Protein AF-A0ABD5YTA5-F1 (afdb_monomer)

Sequence (160 aa):
MGRPGRNSDENGPSGAVNHGDSFGQLANTTRLEIVQVLATEDTTIGYTELFEQVSIGDRGQFNYHLRLLVDGYVQKSEDGYRLAQSGVRAANVLASNSLENGANCQFEQVDSQCGTCGCEAVEIGYRAGEGIVRCPDCERHLTRFDFPRLLWTRTLFRNL

Solvent-accessible surface area (backbone atoms only — not comparable to full-atom values): 10005 Å² total; per-residue (Å²): 137,83,90,86,89,78,89,87,80,83,88,68,82,76,82,72,77,64,68,71,64,59,56,63,64,44,78,43,72,69,44,44,47,53,44,48,57,42,65,74,45,97,59,65,41,39,70,67,61,55,47,73,74,41,94,65,89,48,69,67,62,49,51,53,47,52,60,64,31,44,87,63,27,25,42,76,56,97,70,24,39,31,59,26,77,57,25,51,53,50,37,54,54,53,52,52,53,46,61,77,72,55,80,89,62,65,65,44,79,42,97,42,64,36,93,84,83,63,46,56,67,21,29,40,26,61,56,99,57,38,38,43,33,36,31,78,91,75,73,41,76,76,56,80,46,88,46,74,93,80,68,80,62,94,73,73,78,83,81,115

Organism: NCBI:txid2934937

Mean predicted aligned error: 16.57 Å

pLDDT: mean 71.64, std 21.08, range [29.94, 98.25]

Secondary structure (DSSP, 8-state):
------------------HHHHHHTT-SHHHHHHHHHHHS-SS-B-HHHHHHHSS---HHHHHHHHHHHBTTTEEEETTEEEE-HHHHHHHHHHHHHHHHHS----EEE-SB--TTT--SB-EEEEETTEEEEEETTTTEEEEEEE--TT--STTSSS--

InterPro domains:
  IPR036388 Winged helix-like DNA-binding domain superfamily [G3DSA:1.10.10.10] (7-94)
  IPR055771 Domain of unknown function DUF7347 [PF24038] (21-92)

Foldseek 3Di:
DDDDDDDDDDPDPDPPPPPVVLVVLCPDPQLLQLLLVLLVDPDFAAPVVSVVSTPDPDPVVNVVSVVSCDPRFWDQDPRHIHGDPNSNVSNVVVVVVVVVVDDDFDWDAAQDADPPPRDRRWIWTDDDQKIWIADPVVRDTPDIDRDPPPPPPPPPRPPD

Structure (mmCIF, N/CA/C/O backbone):
data_AF-A0ABD5YTA5-F1
#
_entry.id   AF-A0ABD5YTA5-F1
#
loop_
_atom_site.group_PDB
_atom_site.id
_atom_site.type_symbol
_atom_site.label_atom_id
_atom_site.label_alt_id
_atom_site.label_comp_id
_atom_site.label_asym_id
_atom_site.label_entity_id
_atom_site.label_seq_id
_atom_site.pdbx_PDB_ins_code
_atom_site.Cartn_x
_atom_site.Cartn_y
_atom_site.Cartn_z
_atom_site.occupancy
_atom_site.B_iso_or_equiv
_atom_site.auth_seq_id
_atom_site.auth_comp_id
_atom_site.auth_asym_id
_atom_site.auth_atom_id
_atom_site.pdbx_PDB_model_num
ATOM 1 N N . MET A 1 1 ? -60.653 -7.404 -22.434 1.00 38.81 1 MET A N 1
ATOM 2 C CA . MET A 1 1 ? -59.388 -8.077 -22.816 1.00 38.81 1 MET A CA 1
ATOM 3 C C . MET A 1 1 ? -58.327 -6.983 -22.767 1.00 38.81 1 MET A C 1
ATOM 5 O O . MET A 1 1 ? -58.548 -5.973 -23.407 1.00 38.81 1 MET A O 1
ATOM 9 N N . GLY A 1 2 ? -57.345 -6.934 -21.870 1.00 36.44 2 GLY A N 1
ATOM 10 C CA . GLY A 1 2 ? -56.320 -7.929 -21.546 1.00 36.44 2 GLY A CA 1
ATOM 11 C C . GLY A 1 2 ? -54.963 -7.218 -21.734 1.00 36.44 2 GLY A C 1
ATOM 12 O O . GLY A 1 2 ? -54.618 -6.897 -22.858 1.00 36.44 2 GLY A O 1
ATOM 13 N N . ARG A 1 3 ? -54.312 -6.876 -20.611 1.00 36.53 3 ARG A N 1
ATOM 14 C CA . ARG A 1 3 ? -53.089 -6.059 -20.346 1.00 36.53 3 ARG A CA 1
ATOM 15 C C . ARG A 1 3 ? -51.805 -6.508 -21.122 1.00 36.53 3 ARG A C 1
ATOM 17 O O . ARG A 1 3 ? -51.869 -7.567 -21.733 1.00 36.53 3 ARG A O 1
ATOM 24 N N . PRO A 1 4 ? -50.579 -5.983 -20.845 1.00 56.19 4 PRO A N 1
ATOM 25 C CA . PRO A 1 4 ? -50.019 -4.606 -20.788 1.00 56.19 4 PRO A CA 1
ATOM 26 C C . PRO A 1 4 ? -48.571 -4.507 -21.387 1.00 56.19 4 PRO A C 1
ATOM 28 O O . PRO A 1 4 ? -48.005 -5.500 -21.830 1.00 56.19 4 PRO A O 1
ATOM 31 N N . GLY A 1 5 ? -47.908 -3.345 -21.247 1.00 36.53 5 GLY A N 1
ATOM 32 C CA . GLY A 1 5 ? -46.432 -3.210 -21.182 1.00 36.53 5 GLY A CA 1
ATOM 33 C C . GLY A 1 5 ? -45.850 -2.318 -22.288 1.00 36.53 5 GLY A C 1
ATOM 34 O O . GLY A 1 5 ? -46.272 -2.428 -23.426 1.00 36.53 5 GLY A O 1
ATOM 35 N N . ARG A 1 6 ? -44.891 -1.414 -22.070 1.00 40.62 6 ARG A N 1
ATOM 36 C CA . ARG A 1 6 ? -43.933 -1.219 -20.975 1.00 40.62 6 ARG A CA 1
ATOM 37 C C . ARG A 1 6 ? -43.355 0.205 -21.122 1.00 40.62 6 ARG A C 1
ATOM 39 O O . ARG A 1 6 ? -42.749 0.499 -22.144 1.00 40.62 6 ARG A O 1
ATOM 46 N N . ASN A 1 7 ? -43.551 1.062 -20.119 1.00 43.44 7 ASN A N 1
ATOM 47 C CA . ASN A 1 7 ? -42.558 2.088 -19.770 1.00 43.44 7 ASN A CA 1
ATOM 48 C C . ASN A 1 7 ? -41.450 1.383 -18.981 1.00 43.44 7 ASN A C 1
ATOM 50 O O . ASN A 1 7 ? -41.802 0.394 -18.331 1.00 43.44 7 ASN A O 1
ATOM 54 N N . SER A 1 8 ? -40.216 1.913 -19.052 1.00 42.53 8 SER A N 1
ATOM 55 C CA . SER A 1 8 ? -38.957 1.499 -18.386 1.00 42.53 8 SER A CA 1
ATOM 56 C C . SER A 1 8 ? -37.879 1.059 -19.391 1.00 42.53 8 SER A C 1
ATOM 58 O O . SER A 1 8 ? -38.172 0.222 -20.237 1.00 42.53 8 SER A O 1
ATOM 60 N N . ASP A 1 9 ? -36.626 1.522 -19.401 1.00 37.72 9 ASP A N 1
ATOM 61 C CA . ASP A 1 9 ? -35.846 2.302 -18.436 1.00 37.72 9 ASP A CA 1
ATOM 62 C C . ASP A 1 9 ? -34.613 2.918 -19.140 1.00 37.72 9 ASP A C 1
ATOM 64 O O . ASP A 1 9 ? -34.024 2.322 -20.040 1.00 37.72 9 ASP A O 1
ATOM 68 N N . GLU A 1 10 ? -34.264 4.133 -18.717 1.00 41.28 10 GLU A N 1
ATOM 69 C CA . GLU A 1 10 ? -32.920 4.537 -18.274 1.00 41.28 10 GLU A CA 1
ATOM 70 C C . GLU A 1 10 ? -31.706 4.016 -19.061 1.00 41.28 10 GLU A C 1
ATOM 72 O O . GLU A 1 10 ? -31.048 3.049 -18.686 1.00 41.28 10 GLU A O 1
ATOM 77 N N . ASN A 1 11 ? -31.298 4.773 -20.081 1.00 41.72 11 ASN A N 1
ATOM 78 C CA . ASN A 1 11 ? -29.906 4.756 -20.523 1.00 41.72 11 ASN A CA 1
ATOM 79 C C . ASN A 1 11 ? -29.131 5.779 -19.672 1.00 41.72 11 ASN A C 1
ATOM 81 O O . ASN A 1 11 ? -28.908 6.919 -20.082 1.00 41.72 11 ASN A O 1
ATOM 85 N N . GLY A 1 12 ? -28.829 5.399 -18.426 1.00 42.19 12 GLY A N 1
ATOM 86 C CA . GLY A 1 12 ? -27.974 6.184 -17.536 1.00 42.19 12 GLY A CA 1
ATOM 87 C C . GLY A 1 12 ? -26.562 6.302 -18.126 1.00 42.19 12 GLY A C 1
ATOM 88 O O . GLY A 1 12 ? -26.063 5.330 -18.699 1.00 42.19 12 GLY A O 1
ATOM 89 N N . PRO A 1 13 ? -25.897 7.469 -18.038 1.00 41.75 13 PRO A N 1
ATOM 90 C CA . PRO A 1 13 ? -24.551 7.603 -18.561 1.00 41.75 13 PRO A CA 1
ATOM 91 C C . PRO A 1 13 ? -23.614 6.708 -17.749 1.00 41.75 13 PRO A C 1
ATOM 93 O O . PRO A 1 13 ? -23.467 6.855 -16.537 1.00 41.75 13 PRO A O 1
ATOM 96 N N . SER A 1 14 ? -23.019 5.761 -18.473 1.00 43.75 14 SER A N 1
ATOM 97 C CA . SER A 1 14 ? -21.940 4.869 -18.068 1.00 43.75 14 SER A CA 1
ATOM 98 C C . SER A 1 14 ? -20.981 5.571 -17.106 1.00 43.75 14 SER A C 1
ATOM 100 O O . SER A 1 14 ? -20.395 6.600 -17.452 1.00 43.75 14 SER A O 1
ATOM 102 N N . GLY A 1 15 ? -20.853 5.024 -15.894 1.00 41.81 15 GLY A N 1
ATOM 103 C CA . GLY A 1 15 ? -19.952 5.507 -14.857 1.00 41.81 15 GLY A CA 1
ATOM 104 C C . GLY A 1 15 ? -18.505 5.423 -15.323 1.00 41.81 15 GLY A C 1
ATOM 105 O O . GLY A 1 15 ? -17.817 4.432 -15.088 1.00 41.81 15 GLY A O 1
ATOM 106 N N . ALA A 1 16 ? -18.041 6.476 -15.988 1.00 45.56 16 ALA A N 1
ATOM 107 C CA . ALA A 1 1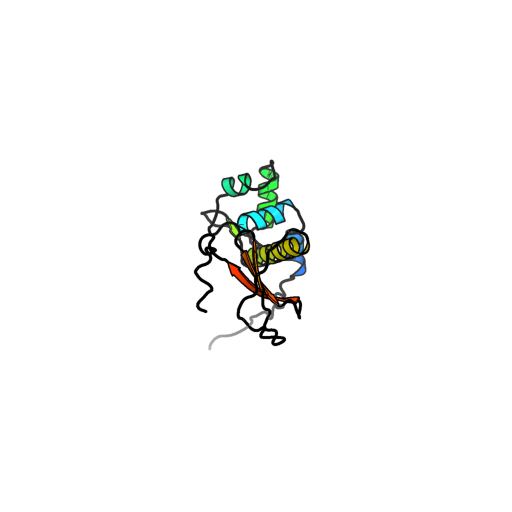6 ? -16.631 6.743 -16.159 1.00 45.56 16 ALA A CA 1
ATOM 108 C C . ALA A 1 16 ? -16.060 6.970 -14.758 1.00 45.56 16 ALA A C 1
ATOM 110 O O . ALA A 1 16 ? -16.262 8.019 -14.148 1.00 45.56 16 ALA A O 1
ATOM 111 N N . VAL A 1 17 ? -15.405 5.942 -14.220 1.00 50.12 17 VAL A N 1
ATOM 112 C CA . VAL A 1 17 ? -14.657 6.037 -12.971 1.00 50.12 17 VAL A CA 1
ATOM 113 C C . VAL A 1 17 ? -13.629 7.144 -13.166 1.00 50.12 17 VAL A C 1
ATOM 115 O O . VAL A 1 17 ? -12.704 7.020 -13.969 1.00 50.12 17 VAL A O 1
ATOM 118 N N . ASN A 1 18 ? -13.835 8.264 -12.482 1.00 43.47 18 ASN A N 1
ATOM 119 C CA . ASN A 1 18 ? -12.934 9.398 -12.546 1.00 43.47 18 ASN A CA 1
ATOM 120 C C . ASN A 1 18 ? -11.650 9.022 -11.794 1.00 43.47 18 ASN A C 1
ATOM 122 O O . ASN A 1 18 ? -11.555 9.178 -10.579 1.00 43.47 18 ASN A O 1
ATOM 126 N N . HIS A 1 19 ? -10.665 8.477 -12.513 1.00 44.47 19 HIS A N 1
ATOM 127 C CA . HIS A 1 19 ? -9.359 8.116 -11.953 1.00 44.47 19 HIS A CA 1
ATOM 128 C C . HIS A 1 19 ? -8.645 9.300 -11.273 1.00 44.47 19 HIS A C 1
ATOM 130 O O . HIS A 1 19 ? -7.770 9.071 -10.439 1.00 44.47 19 HIS A O 1
ATOM 136 N N . GLY A 1 20 ? -9.025 10.545 -11.590 1.00 38.00 20 GLY A N 1
ATOM 137 C CA . GLY A 1 20 ? -8.442 11.754 -11.008 1.00 38.00 20 GLY A CA 1
ATOM 138 C C . GLY A 1 20 ? -8.732 11.935 -9.515 1.00 38.00 20 GLY A C 1
ATOM 139 O O . GLY A 1 20 ? -7.852 12.390 -8.787 1.00 38.00 20 GLY A O 1
ATOM 140 N N . ASP A 1 21 ? -9.907 11.516 -9.031 1.00 50.88 21 ASP A N 1
ATOM 141 C CA . ASP A 1 21 ? -10.282 11.684 -7.616 1.00 50.88 21 ASP A CA 1
ATOM 142 C C . ASP A 1 21 ? -9.637 10.637 -6.697 1.00 50.88 21 ASP A C 1
ATOM 144 O O . ASP A 1 21 ? -9.375 10.904 -5.522 1.00 50.88 21 ASP A O 1
ATOM 148 N N . SER A 1 22 ? -9.310 9.451 -7.223 1.00 57.50 22 SER A N 1
ATOM 149 C CA . SER A 1 22 ? -8.705 8.386 -6.418 1.00 57.50 22 SER A CA 1
ATOM 150 C C . SER A 1 22 ? -7.286 8.745 -5.972 1.00 57.50 22 SER A C 1
ATOM 152 O O . SER A 1 22 ? -6.930 8.489 -4.824 1.00 57.50 22 SER A O 1
ATOM 154 N N . PHE A 1 23 ? -6.448 9.354 -6.817 1.00 60.38 23 PHE A N 1
ATOM 155 C CA . PHE A 1 23 ? -5.062 9.675 -6.431 1.00 60.38 23 PHE A CA 1
ATOM 156 C C . PHE A 1 23 ? -4.965 10.821 -5.416 1.00 60.38 23 PHE A C 1
ATOM 158 O O . PHE A 1 23 ? -4.067 10.813 -4.572 1.00 60.38 23 PHE A O 1
ATOM 165 N N . GLY A 1 24 ? -5.916 11.762 -5.420 1.00 68.56 24 GLY A N 1
ATOM 166 C CA . GLY A 1 24 ? -5.978 12.830 -4.414 1.00 68.56 24 GLY A CA 1
ATOM 167 C C . GLY A 1 24 ? -6.098 12.284 -2.986 1.00 68.56 24 GLY A C 1
ATOM 168 O O . GLY A 1 24 ? -5.489 12.807 -2.048 1.00 68.56 24 GLY A O 1
ATOM 169 N N . GLN A 1 25 ? -6.788 11.152 -2.824 1.00 76.38 25 GLN A N 1
ATOM 170 C CA . GLN A 1 25 ? -6.882 10.453 -1.544 1.00 76.38 25 GLN A C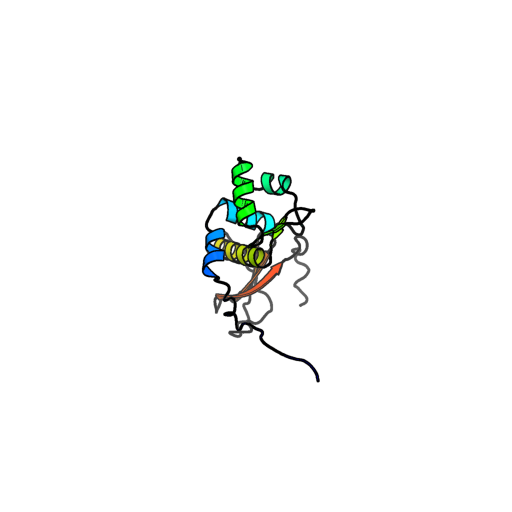A 1
ATOM 171 C C . GLN A 1 25 ? -5.559 9.834 -1.088 1.00 76.38 25 GLN A C 1
ATOM 173 O O . GLN A 1 25 ? -5.448 9.523 0.085 1.00 76.38 25 GLN A O 1
ATOM 178 N N . LEU A 1 26 ? -4.527 9.696 -1.920 1.00 81.38 26 LEU A N 1
ATOM 179 C CA . LEU A 1 26 ? -3.212 9.199 -1.487 1.00 81.38 26 LEU A CA 1
ATOM 180 C C . LEU A 1 26 ? -2.186 10.302 -1.235 1.00 81.38 26 LEU A C 1
ATOM 182 O O . LEU A 1 26 ? -1.179 10.033 -0.594 1.00 81.38 26 LEU A O 1
ATOM 186 N N . ALA A 1 27 ? -2.433 11.539 -1.676 1.00 82.44 27 ALA A N 1
ATOM 187 C CA . ALA A 1 27 ? -1.500 12.665 -1.555 1.00 82.44 27 ALA A CA 1
ATOM 188 C C . ALA A 1 27 ? -1.375 13.207 -0.108 1.00 82.44 27 ALA A C 1
ATOM 190 O O . ALA A 1 27 ? -1.676 14.364 0.181 1.00 82.44 27 ALA A O 1
ATOM 191 N N . ASN A 1 28 ? -0.986 12.347 0.833 1.00 92.00 28 ASN A N 1
ATOM 192 C CA . ASN A 1 28 ? -0.701 12.649 2.232 1.00 92.00 28 ASN A CA 1
ATO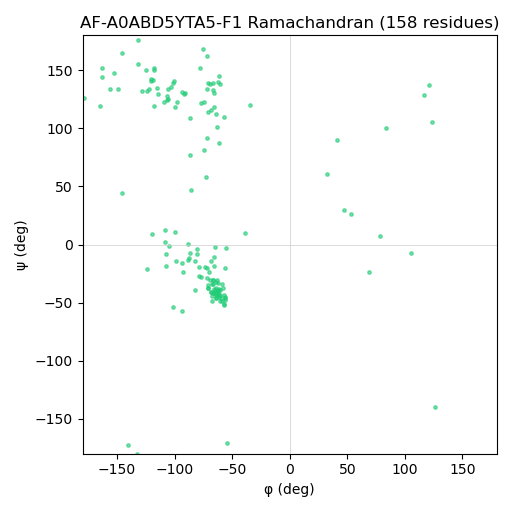M 193 C C . ASN A 1 28 ? 0.241 11.581 2.799 1.00 92.00 28 ASN A C 1
ATOM 195 O O . ASN A 1 28 ? -0.007 10.389 2.636 1.00 92.00 28 ASN A O 1
ATOM 199 N N . THR A 1 29 ? 1.274 12.013 3.518 1.00 90.75 29 THR A N 1
ATOM 200 C CA . THR A 1 29 ? 2.337 11.137 4.030 1.00 90.75 29 THR A CA 1
ATOM 201 C C . THR A 1 29 ? 1.816 9.988 4.890 1.00 90.75 29 THR A C 1
ATOM 203 O O . THR A 1 29 ? 2.194 8.848 4.651 1.00 90.75 29 THR A O 1
ATOM 206 N N . THR A 1 30 ? 0.896 10.246 5.825 1.00 94.19 30 THR A N 1
ATOM 207 C CA . THR A 1 30 ? 0.330 9.197 6.689 1.00 94.19 30 THR A CA 1
ATOM 208 C C . THR A 1 30 ? -0.459 8.169 5.888 1.00 94.19 30 THR A C 1
ATOM 210 O O . THR A 1 30 ? -0.409 6.979 6.175 1.00 94.19 30 THR A O 1
ATOM 213 N N . ARG A 1 31 ? -1.185 8.599 4.853 1.00 96.12 31 ARG A N 1
ATOM 214 C CA . ARG A 1 31 ? -1.945 7.674 4.004 1.00 96.12 31 ARG A CA 1
ATOM 215 C C . ARG A 1 31 ? -1.038 6.811 3.129 1.00 96.12 31 ARG A C 1
ATOM 217 O O . ARG A 1 31 ? -1.325 5.631 2.954 1.00 96.12 31 ARG A O 1
ATOM 224 N N . LEU A 1 32 ? 0.061 7.375 2.629 1.00 93.94 32 LEU A N 1
ATOM 225 C CA . LEU A 1 32 ? 1.092 6.608 1.927 1.00 93.94 32 LEU A CA 1
ATOM 226 C C . LEU A 1 32 ? 1.751 5.586 2.855 1.00 93.94 32 LEU A C 1
ATOM 228 O O . LEU A 1 32 ? 1.915 4.438 2.462 1.00 93.94 32 LEU A O 1
ATOM 232 N N . GLU A 1 33 ? 2.066 5.984 4.086 1.00 94.62 33 GLU A N 1
ATOM 233 C CA . GLU A 1 33 ? 2.642 5.102 5.102 1.00 94.62 33 GLU A CA 1
ATOM 234 C C . GLU A 1 33 ? 1.698 3.943 5.451 1.00 94.62 33 GLU A C 1
ATOM 236 O O . GLU A 1 33 ? 2.120 2.794 5.425 1.00 94.62 33 GLU A O 1
ATOM 241 N N . ILE A 1 34 ? 0.401 4.207 5.661 1.00 96.44 34 ILE A N 1
ATOM 242 C CA . ILE A 1 34 ? -0.607 3.153 5.878 1.00 96.44 34 ILE A CA 1
ATOM 243 C C . ILE A 1 34 ? -0.622 2.151 4.713 1.00 96.44 34 ILE A C 1
ATOM 245 O O . ILE A 1 34 ? -0.665 0.944 4.940 1.00 96.44 34 ILE A O 1
ATOM 249 N N . VAL A 1 35 ? -0.589 2.633 3.465 1.00 95.19 35 VAL A N 1
ATOM 250 C CA . VAL A 1 35 ? -0.561 1.757 2.281 1.00 95.19 35 VAL A CA 1
ATOM 251 C C . VAL A 1 35 ? 0.735 0.950 2.207 1.00 95.19 35 VAL A C 1
ATOM 253 O O . VAL A 1 35 ? 0.684 -0.215 1.831 1.00 95.19 35 VAL A O 1
ATOM 256 N N . GLN A 1 36 ? 1.876 1.539 2.572 1.00 91.44 36 GLN A N 1
ATOM 257 C CA . GLN A 1 36 ? 3.168 0.851 2.594 1.00 91.44 36 GLN A CA 1
ATOM 258 C C . GLN A 1 36 ? 3.225 -0.231 3.674 1.00 91.44 36 GLN A C 1
ATOM 260 O O . GLN A 1 36 ? 3.654 -1.337 3.373 1.00 91.44 36 GLN A O 1
ATOM 265 N N . VAL A 1 37 ? 2.741 0.052 4.886 1.00 93.62 37 VAL A N 1
ATOM 266 C CA . VAL A 1 37 ? 2.642 -0.946 5.963 1.00 93.62 37 VAL A CA 1
ATOM 267 C C . VAL A 1 37 ? 1.734 -2.097 5.536 1.00 93.62 37 VAL A C 1
ATOM 269 O O . VAL A 1 37 ? 2.126 -3.253 5.588 1.00 93.62 37 VAL A O 1
ATOM 272 N N . LEU A 1 38 ? 0.545 -1.804 5.006 1.00 94.62 38 LEU A N 1
ATOM 273 C CA . LEU A 1 38 ? -0.356 -2.858 4.529 1.00 94.62 38 LEU A CA 1
ATOM 274 C C . LEU A 1 38 ? 0.191 -3.636 3.320 1.00 94.62 38 LEU A C 1
ATOM 276 O O . LEU A 1 38 ? -0.308 -4.720 3.039 1.00 94.62 38 LEU A O 1
ATOM 280 N N . ALA A 1 39 ? 1.173 -3.098 2.591 1.00 89.56 39 ALA A N 1
ATOM 281 C CA . ALA A 1 39 ? 1.831 -3.802 1.491 1.00 89.56 39 ALA A CA 1
ATOM 282 C C . ALA A 1 39 ? 2.870 -4.824 1.970 1.00 89.56 39 ALA A C 1
ATOM 284 O O . ALA A 1 39 ? 3.228 -5.707 1.198 1.00 89.56 39 ALA A O 1
ATOM 285 N N . THR A 1 40 ? 3.363 -4.713 3.209 1.00 86.19 40 THR A N 1
ATOM 286 C CA . THR A 1 40 ? 4.302 -5.689 3.787 1.00 86.19 40 THR A CA 1
ATOM 287 C C . THR A 1 40 ? 3.608 -6.869 4.457 1.00 86.19 40 THR A C 1
ATOM 289 O O . THR A 1 40 ? 4.282 -7.807 4.875 1.00 86.19 40 THR A O 1
ATOM 292 N N . GLU A 1 41 ? 2.283 -6.815 4.575 1.00 88.31 41 GLU A N 1
ATOM 293 C CA . GLU A 1 41 ? 1.470 -7.825 5.241 1.00 88.31 41 GLU A CA 1
ATOM 294 C C . GLU A 1 41 ? 0.866 -8.797 4.221 1.00 88.31 41 GLU A C 1
ATOM 296 O O . GLU A 1 41 ? 0.116 -8.403 3.327 1.00 88.31 41 GLU A O 1
ATOM 301 N N . ASP A 1 42 ? 1.142 -10.092 4.390 1.00 76.31 42 ASP A N 1
ATOM 302 C CA . ASP A 1 42 ? 0.566 -11.155 3.550 1.00 76.31 42 ASP A CA 1
ATOM 303 C C . ASP A 1 42 ? -0.919 -11.415 3.873 1.00 76.31 42 ASP A C 1
ATOM 305 O O . ASP A 1 42 ? -1.660 -12.020 3.091 1.00 76.31 42 ASP A O 1
ATOM 309 N N . THR A 1 43 ? -1.365 -10.982 5.056 1.00 83.19 43 THR A N 1
ATOM 310 C CA . THR A 1 43 ? -2.701 -11.250 5.597 1.00 83.19 43 THR A CA 1
ATOM 311 C C . THR A 1 43 ? -3.381 -9.988 6.121 1.00 83.19 43 THR A C 1
ATOM 313 O O . THR A 1 43 ? -2.826 -8.897 6.122 1.00 83.19 43 THR A O 1
ATOM 316 N N . THR A 1 44 ? -4.635 -10.130 6.550 1.00 93.62 44 THR A N 1
ATOM 317 C CA . THR A 1 44 ? -5.387 -9.024 7.159 1.00 93.62 44 THR A CA 1
ATOM 318 C C . THR A 1 44 ? -4.832 -8.729 8.554 1.00 93.62 44 THR A C 1
ATOM 320 O O . THR A 1 44 ? -4.641 -9.669 9.321 1.00 93.62 44 THR A O 1
ATOM 323 N N . ILE A 1 45 ? -4.614 -7.451 8.884 1.00 96.69 45 ILE A N 1
ATOM 324 C CA . ILE A 1 45 ? -4.092 -7.029 10.195 1.00 96.69 45 ILE A CA 1
ATOM 325 C C . ILE A 1 45 ? -5.067 -6.144 10.972 1.00 96.69 45 ILE A C 1
ATOM 327 O O . ILE A 1 45 ? -5.864 -5.388 10.404 1.00 96.69 45 ILE A O 1
ATOM 331 N N . 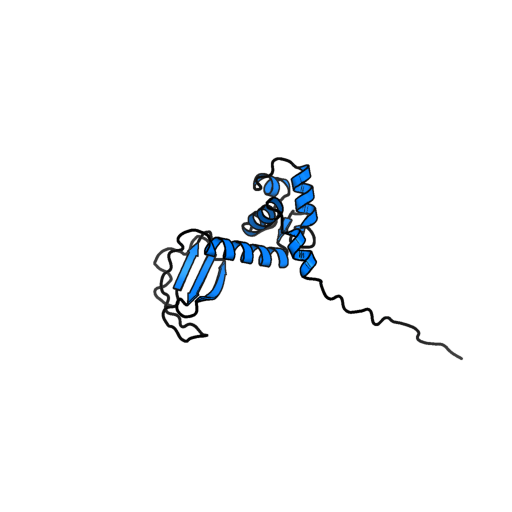GLY A 1 46 ? -5.002 -6.226 12.301 1.00 97.56 46 GLY A N 1
ATOM 332 C CA . GLY A 1 46 ? -5.895 -5.499 13.198 1.00 97.56 46 GLY A CA 1
ATOM 333 C C . GLY A 1 46 ? -5.621 -3.991 13.251 1.00 97.56 46 GLY A C 1
ATOM 334 O O . GLY A 1 46 ? -4.543 -3.511 12.918 1.00 97.56 46 GLY A O 1
ATOM 335 N N . TYR A 1 47 ? -6.596 -3.216 13.744 1.00 97.00 47 TYR A N 1
ATOM 336 C CA . TYR A 1 47 ? -6.454 -1.757 13.896 1.00 97.00 47 TYR A CA 1
ATOM 337 C C . TYR A 1 47 ? -5.248 -1.362 14.758 1.00 97.00 47 TYR A C 1
ATOM 339 O O . TYR A 1 47 ? -4.507 -0.455 14.398 1.00 97.00 47 TYR A O 1
ATOM 347 N N . THR A 1 48 ? -5.097 -1.997 15.925 1.00 96.06 48 THR A N 1
ATOM 348 C CA . THR A 1 48 ? -4.049 -1.638 16.892 1.00 96.06 48 THR A CA 1
ATOM 349 C C . THR A 1 48 ? -2.668 -1.956 16.340 1.00 96.06 48 THR A C 1
ATOM 351 O O . THR A 1 48 ? -1.782 -1.122 16.444 1.00 96.06 48 THR A O 1
ATOM 354 N N . GLU A 1 49 ? -2.526 -3.107 15.690 1.00 96.75 49 GLU A N 1
ATOM 355 C CA . GLU A 1 49 ? -1.286 -3.525 15.041 1.00 96.75 49 GLU A CA 1
ATOM 356 C C . GLU A 1 49 ? -0.909 -2.583 13.893 1.00 96.75 49 GLU A C 1
ATOM 358 O O . GLU A 1 49 ? 0.207 -2.075 13.860 1.00 96.75 49 GLU A O 1
ATOM 363 N N . LEU A 1 50 ? -1.864 -2.231 13.023 1.00 97.50 50 LEU A N 1
ATOM 364 C CA . LEU A 1 50 ? -1.629 -1.235 11.974 1.00 97.50 50 LEU A CA 1
ATOM 365 C C . LEU A 1 50 ? -1.258 0.139 12.559 1.00 97.50 50 LEU A C 1
ATOM 367 O O . LEU A 1 50 ? -0.400 0.823 12.015 1.00 97.50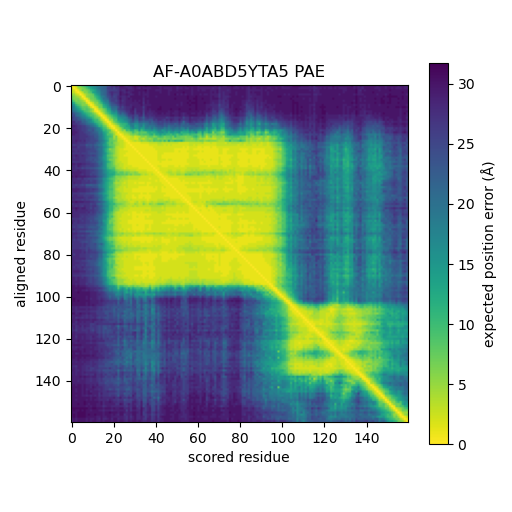 50 LEU A O 1
ATOM 371 N N . PHE A 1 51 ? -1.891 0.560 13.658 1.00 97.06 51 PHE A N 1
ATOM 372 C CA . PHE A 1 51 ? -1.585 1.834 14.315 1.00 97.06 51 PHE A CA 1
ATOM 373 C C . PHE A 1 51 ? -0.167 1.864 14.901 1.00 97.06 51 PHE A C 1
ATOM 375 O O . PHE A 1 51 ? 0.500 2.887 14.807 1.00 97.06 51 PHE A O 1
ATOM 382 N N . GLU A 1 52 ? 0.298 0.761 15.487 1.00 96.00 52 GLU A N 1
ATOM 383 C CA . GLU A 1 52 ? 1.630 0.660 16.100 1.00 96.00 52 GLU A CA 1
ATOM 384 C C . GLU A 1 52 ? 2.775 0.670 15.077 1.00 96.00 52 GLU A C 1
ATOM 386 O O . GLU A 1 52 ? 3.895 1.047 15.418 1.00 96.00 52 GLU A O 1
ATOM 391 N N . GLN A 1 53 ? 2.497 0.294 13.828 1.00 95.75 53 GLN A N 1
ATOM 392 C CA . GLN A 1 53 ? 3.476 0.290 12.738 1.00 95.75 53 GLN A CA 1
ATOM 393 C C . GLN A 1 53 ? 3.574 1.628 11.984 1.00 95.75 53 GLN A C 1
ATOM 395 O O . GLN A 1 53 ? 4.510 1.829 11.212 1.00 95.75 53 GLN A O 1
ATOM 400 N N . VAL A 1 54 ? 2.625 2.546 12.188 1.00 94.94 54 VAL A N 1
ATOM 401 C CA . VAL A 1 54 ? 2.588 3.856 11.520 1.00 94.94 54 VAL A CA 1
ATOM 402 C C . VAL A 1 54 ? 3.128 4.927 12.468 1.00 94.94 54 VAL A C 1
ATOM 404 O O . VAL A 1 54 ? 2.813 4.956 13.653 1.00 94.94 54 VAL A O 1
ATOM 407 N N . SER A 1 55 ? 3.900 5.875 11.943 1.00 93.31 55 SER A N 1
ATOM 408 C CA . SER A 1 55 ? 4.594 6.912 12.721 1.00 93.31 55 SER A CA 1
ATOM 409 C C . SER A 1 55 ? 3.669 7.914 13.433 1.00 93.31 55 SER A C 1
ATOM 411 O O . SER A 1 55 ? 4.128 8.736 14.230 1.00 93.31 55 SER A O 1
ATOM 413 N N . ILE A 1 56 ? 2.367 7.911 13.135 1.00 92.81 56 ILE A N 1
ATOM 414 C CA . ILE A 1 56 ? 1.415 8.869 13.696 1.00 92.81 56 ILE A CA 1
ATOM 415 C C . ILE A 1 56 ? 1.046 8.513 15.145 1.00 92.81 56 ILE A C 1
ATOM 417 O O . ILE A 1 56 ? 0.505 7.454 15.432 1.00 92.81 56 ILE A O 1
ATOM 421 N N . GLY A 1 57 ? 1.284 9.437 16.078 1.00 88.81 57 GLY A N 1
ATOM 422 C CA . GLY A 1 57 ? 1.007 9.205 17.504 1.00 88.81 57 GLY A CA 1
ATOM 423 C C . GLY A 1 57 ? -0.448 9.428 17.934 1.00 88.81 57 GLY A C 1
ATOM 424 O O . GLY A 1 57 ? -0.832 9.023 19.031 1.00 88.81 57 GLY A O 1
ATOM 425 N N . ASP A 1 58 ? -1.268 10.076 17.101 1.00 95.69 58 ASP A N 1
ATOM 426 C CA . ASP A 1 58 ? -2.662 10.384 17.431 1.00 95.69 58 ASP A CA 1
ATOM 427 C C . ASP A 1 58 ? -3.640 9.389 16.790 1.00 95.69 58 ASP A C 1
ATOM 429 O O . ASP A 1 58 ? -3.761 9.294 15.564 1.00 95.69 58 ASP A O 1
ATOM 433 N N . ARG A 1 59 ? -4.394 8.675 17.636 1.00 95.38 59 ARG A N 1
A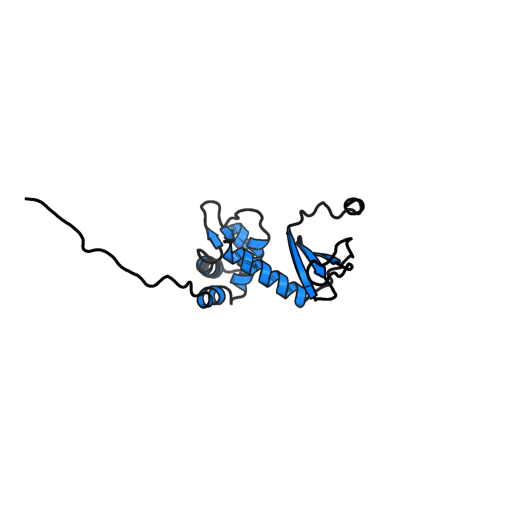TOM 434 C CA . ARG A 1 59 ? -5.382 7.672 17.199 1.00 95.38 59 ARG A CA 1
ATOM 435 C C . ARG A 1 59 ? -6.531 8.287 16.398 1.00 95.38 59 ARG A C 1
ATOM 437 O O . ARG A 1 59 ? -7.076 7.621 15.520 1.00 95.38 59 ARG A O 1
ATOM 444 N N . GLY A 1 60 ? -6.921 9.527 16.697 1.00 96.19 60 GLY A N 1
ATOM 445 C CA . GLY A 1 60 ? -8.003 10.218 15.996 1.00 96.19 60 GLY A CA 1
ATOM 446 C C . GLY A 1 60 ? -7.629 10.525 14.548 1.00 96.19 60 GLY A C 1
ATOM 447 O O . GLY A 1 60 ? -8.374 10.180 13.629 1.00 96.19 60 GLY A O 1
ATOM 448 N N . GLN A 1 61 ? -6.445 11.100 14.348 1.00 95.62 61 GLN A N 1
ATOM 449 C CA . GLN A 1 61 ? -5.869 11.392 13.039 1.00 95.62 61 GLN A CA 1
ATOM 450 C C . GLN A 1 61 ? -5.600 10.117 12.241 1.00 95.62 61 GLN A C 1
ATOM 452 O O . GLN A 1 61 ? -5.950 10.047 11.064 1.00 95.62 61 GLN A O 1
ATOM 457 N N . PHE A 1 62 ? -5.053 9.077 12.879 1.00 97.31 62 PHE A N 1
ATOM 458 C CA . PHE A 1 62 ? -4.882 7.776 12.234 1.00 97.31 62 PHE A CA 1
ATOM 459 C C . PHE A 1 62 ? -6.212 7.223 11.714 1.00 97.31 62 PHE A C 1
ATOM 461 O O . PHE A 1 62 ? -6.327 6.897 10.535 1.00 97.31 62 PHE A O 1
ATOM 468 N N . ASN A 1 63 ? -7.242 7.171 12.564 1.00 96.75 63 ASN A N 1
ATOM 469 C CA . ASN A 1 63 ? -8.557 6.672 12.169 1.00 96.75 63 ASN A CA 1
ATOM 470 C C . ASN A 1 63 ? -9.183 7.531 11.060 1.00 96.75 63 ASN A C 1
ATOM 472 O O . ASN A 1 63 ? -9.791 6.996 10.135 1.00 96.75 63 ASN A O 1
ATOM 476 N N . TYR A 1 64 ? -9.018 8.855 11.117 1.00 95.81 64 TYR A N 1
ATOM 477 C CA . TYR A 1 64 ? -9.445 9.749 10.043 1.00 95.81 64 TYR A CA 1
ATOM 478 C C . TYR A 1 64 ? -8.784 9.375 8.710 1.00 95.81 64 TYR A C 1
ATOM 480 O O . TYR A 1 64 ? -9.478 9.160 7.716 1.00 95.81 64 TYR A O 1
ATOM 488 N N . HIS A 1 65 ? -7.459 9.229 8.691 1.00 96.38 65 HIS A N 1
ATOM 489 C CA . HIS A 1 65 ? -6.713 8.870 7.488 1.00 96.38 65 HIS A CA 1
ATOM 490 C C . HIS A 1 65 ? -7.035 7.466 6.975 1.00 96.38 65 HIS A C 1
ATOM 492 O O . HIS A 1 65 ? -7.236 7.301 5.773 1.00 96.38 65 HIS A O 1
ATOM 498 N N . LEU A 1 66 ? -7.161 6.483 7.865 1.00 97.19 66 LEU A N 1
ATOM 499 C CA . LEU A 1 66 ? -7.540 5.121 7.509 1.00 97.19 66 LEU A CA 1
ATOM 500 C C . LEU A 1 66 ? -8.934 5.078 6.871 1.00 97.19 66 LEU A C 1
ATOM 502 O O . LEU A 1 66 ? -9.114 4.443 5.837 1.00 97.19 66 LEU A O 1
ATOM 506 N N . ARG A 1 67 ? -9.917 5.807 7.418 1.00 95.56 67 ARG A N 1
ATOM 507 C CA . ARG A 1 67 ? -11.279 5.865 6.856 1.00 95.56 67 ARG A CA 1
ATOM 508 C C . ARG A 1 67 ? -11.337 6.481 5.463 1.00 95.56 67 ARG A C 1
ATOM 510 O O . ARG A 1 67 ? -12.202 6.090 4.692 1.00 95.56 67 ARG A O 1
ATOM 517 N N . LEU A 1 68 ? -10.437 7.408 5.138 1.00 94.75 68 LEU A N 1
ATOM 518 C CA . LEU A 1 68 ? -10.335 7.967 3.786 1.00 94.75 68 LEU A CA 1
ATOM 519 C C . LEU A 1 68 ? -9.762 6.975 2.765 1.00 94.75 68 LEU A C 1
ATOM 521 O O . LEU A 1 68 ? -9.932 7.185 1.569 1.00 94.75 68 LEU A O 1
ATOM 525 N N . LEU A 1 69 ? -9.064 5.934 3.226 1.00 95.81 69 LEU A N 1
ATOM 526 C CA . LEU A 1 69 ? -8.502 4.886 2.374 1.00 95.81 69 LEU A CA 1
ATOM 527 C C . LEU A 1 69 ? -9.430 3.684 2.211 1.00 95.81 69 LEU A C 1
ATOM 529 O O . LEU A 1 69 ? -9.292 2.945 1.236 1.00 95.81 69 LEU A O 1
ATOM 533 N N . VAL A 1 70 ? -10.344 3.464 3.157 1.00 94.81 70 VAL A N 1
ATOM 534 C CA . VAL A 1 70 ? -11.321 2.372 3.089 1.00 94.81 70 VAL A CA 1
ATOM 535 C C . VAL A 1 70 ? -12.215 2.534 1.854 1.00 94.81 70 VAL A C 1
ATOM 537 O O . VAL A 1 70 ? -12.491 3.649 1.419 1.00 94.81 70 VAL A O 1
ATOM 540 N N . ASP A 1 71 ? -12.608 1.407 1.259 1.00 86.12 71 ASP A N 1
ATOM 541 C CA . ASP A 1 71 ? -13.393 1.262 0.018 1.00 86.12 71 ASP A CA 1
ATOM 542 C C . ASP A 1 71 ? -12.659 1.692 -1.265 1.00 86.12 71 ASP A C 1
ATOM 544 O O . ASP A 1 71 ? -12.954 1.185 -2.347 1.00 86.12 71 ASP A O 1
ATOM 548 N N . GLY A 1 72 ? -11.654 2.564 -1.148 1.00 89.56 72 GLY A N 1
ATOM 549 C CA . GLY A 1 72 ? -10.814 3.018 -2.253 1.00 89.56 72 GLY A CA 1
ATOM 550 C C . GLY A 1 72 ? -9.537 2.203 -2.420 1.00 89.56 72 GLY A C 1
ATOM 551 O O . GLY A 1 72 ? -9.300 1.664 -3.492 1.00 89.56 72 GLY A O 1
ATOM 552 N N . TYR A 1 73 ? -8.712 2.115 -1.379 1.00 93.38 73 TYR A N 1
ATOM 553 C CA . TYR A 1 73 ? -7.372 1.504 -1.389 1.00 93.38 73 TYR A CA 1
ATOM 554 C C . TYR A 1 73 ? -7.207 0.394 -0.355 1.00 93.38 73 TYR A C 1
ATOM 556 O O . TYR A 1 73 ? -6.338 -0.462 -0.505 1.00 93.38 73 TYR A O 1
ATOM 564 N N . VAL A 1 74 ? -8.047 0.396 0.675 1.00 96.19 74 VAL A N 1
ATOM 565 C CA . VAL A 1 74 ? -8.026 -0.552 1.784 1.00 96.19 74 VAL A CA 1
ATOM 566 C C . VAL A 1 74 ? -9.381 -1.243 1.860 1.00 96.19 74 VAL A C 1
ATOM 568 O O . VAL A 1 74 ? -10.430 -0.604 1.809 1.00 96.19 74 VAL A O 1
ATOM 571 N N . GLN A 1 75 ? -9.363 -2.563 1.998 1.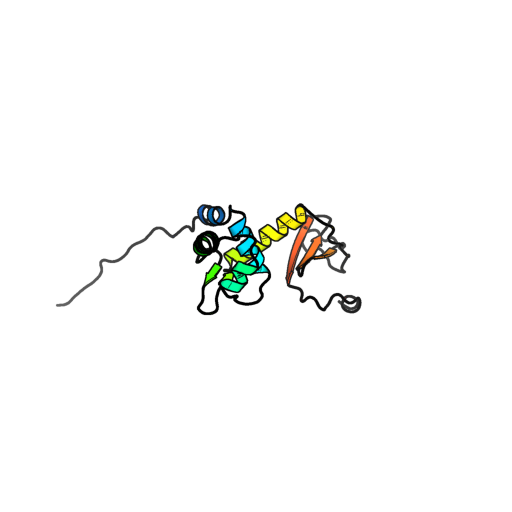00 96.25 75 GLN A N 1
ATOM 572 C CA . GLN A 1 75 ? -10.537 -3.352 2.345 1.00 96.25 75 GLN A CA 1
ATOM 573 C C . GLN A 1 75 ? -10.571 -3.547 3.855 1.00 96.25 75 GLN A C 1
ATOM 575 O O . GLN A 1 75 ? -9.577 -3.949 4.461 1.00 96.25 75 GLN A O 1
ATOM 580 N N . LYS A 1 76 ? -11.734 -3.277 4.447 1.00 96.94 76 LYS A N 1
ATOM 581 C CA . LYS A 1 76 ? -12.015 -3.550 5.853 1.00 96.94 76 LYS A CA 1
ATOM 582 C C . LYS A 1 76 ? -12.892 -4.796 5.966 1.00 96.94 76 LYS A C 1
ATOM 584 O O . LYS A 1 76 ? -13.878 -4.926 5.246 1.00 96.94 76 LYS A O 1
ATOM 589 N N . SER A 1 77 ? -12.548 -5.674 6.895 1.00 94.81 77 SER A N 1
ATOM 590 C CA . SER A 1 77 ? -13.321 -6.854 7.286 1.00 94.81 77 SER A CA 1
ATOM 591 C C . SER A 1 77 ? -13.429 -6.932 8.812 1.00 94.81 77 SER A C 1
ATOM 593 O O . SER A 1 77 ? -12.913 -6.058 9.515 1.00 94.81 77 SER A O 1
ATOM 595 N N . GLU A 1 78 ? -14.105 -7.959 9.327 1.00 93.88 78 GLU A N 1
ATOM 596 C CA . GLU A 1 78 ? -14.153 -8.232 10.770 1.00 93.88 78 GLU A CA 1
ATOM 597 C C . GLU A 1 78 ? -12.757 -8.536 11.337 1.00 93.88 78 GLU A C 1
ATOM 599 O O . GLU A 1 78 ? -12.443 -8.099 12.442 1.00 93.88 78 GLU A O 1
ATOM 604 N N . ASP A 1 79 ? -11.893 -9.166 10.534 1.00 90.88 79 ASP A N 1
ATOM 605 C CA . ASP A 1 79 ? -10.523 -9.541 10.906 1.00 90.88 79 ASP A CA 1
ATOM 606 C C . ASP A 1 79 ? -9.521 -8.375 10.803 1.00 90.88 79 ASP A C 1
ATOM 608 O O . ASP A 1 79 ? -8.375 -8.496 11.231 1.00 90.88 79 ASP A O 1
ATOM 612 N N . GLY A 1 80 ? -9.938 -7.226 10.253 1.00 96.69 80 GLY A N 1
ATOM 613 C CA . GLY A 1 80 ? -9.110 -6.022 10.156 1.00 96.69 80 GLY A CA 1
ATOM 614 C C . GLY A 1 80 ? -8.985 -5.455 8.744 1.00 96.69 80 GLY A C 1
ATOM 615 O O . GLY A 1 80 ? -9.970 -5.373 8.005 1.00 96.69 80 GLY A O 1
ATOM 616 N N . TYR A 1 81 ? -7.781 -5.010 8.384 1.00 98.25 81 TYR A N 1
ATOM 617 C CA . TYR A 1 81 ? -7.491 -4.234 7.181 1.00 98.25 81 TYR A CA 1
ATOM 618 C C . TYR A 1 81 ? -6.476 -4.939 6.279 1.00 98.25 81 TYR A C 1
ATOM 620 O O . TYR A 1 81 ? -5.504 -5.518 6.754 1.00 98.25 81 TYR A O 1
ATOM 628 N N . ARG A 1 82 ? -6.699 -4.855 4.966 1.00 96.94 82 ARG A N 1
ATOM 629 C CA . ARG A 1 82 ? -5.755 -5.282 3.920 1.00 96.94 82 ARG A CA 1
ATOM 630 C C . ARG A 1 82 ? -5.858 -4.364 2.706 1.00 96.94 82 ARG A C 1
ATOM 632 O O . ARG A 1 82 ? -6.856 -3.656 2.557 1.00 96.94 82 ARG A O 1
ATOM 639 N N . LEU A 1 83 ? -4.889 -4.400 1.797 1.00 95.31 83 LEU A N 1
ATOM 640 C CA . LEU A 1 83 ? -4.992 -3.630 0.555 1.00 95.31 83 LEU A CA 1
ATOM 641 C C . LEU A 1 83 ? -6.118 -4.145 -0.358 1.00 95.31 83 LEU A C 1
ATOM 643 O O . LEU A 1 83 ? -6.311 -5.343 -0.558 1.00 95.31 83 LEU A O 1
ATOM 647 N N . ALA A 1 84 ? -6.845 -3.206 -0.961 1.00 90.88 84 ALA A N 1
ATOM 648 C CA . ALA A 1 84 ? -7.620 -3.448 -2.170 1.00 90.88 84 ALA A CA 1
ATOM 649 C C . ALA A 1 84 ? -6.679 -3.533 -3.386 1.00 90.88 84 ALA A C 1
ATOM 651 O O . ALA A 1 84 ? -5.522 -3.120 -3.325 1.00 90.88 84 ALA A O 1
ATOM 652 N N . GLN A 1 85 ? -7.180 -3.982 -4.541 1.00 84.62 85 GLN A N 1
ATOM 653 C CA . GLN A 1 85 ? -6.361 -4.089 -5.760 1.00 84.62 85 GLN A CA 1
ATOM 654 C C . GLN A 1 85 ? -5.733 -2.745 -6.190 1.00 84.62 85 GLN A C 1
ATOM 656 O O . GLN A 1 85 ? -4.600 -2.693 -6.665 1.00 84.62 85 GLN A O 1
ATOM 661 N N . SER A 1 86 ? -6.463 -1.648 -6.021 1.00 86.50 86 SER A N 1
ATOM 662 C CA . SER A 1 86 ? -5.993 -0.263 -6.182 1.00 86.50 86 SER A CA 1
ATOM 663 C C . SER A 1 86 ? -4.881 0.103 -5.194 1.00 86.50 86 SER A C 1
ATOM 665 O O . SER A 1 86 ? -3.906 0.729 -5.597 1.00 86.50 86 SER A O 1
ATOM 667 N N . GLY A 1 87 ? -4.995 -0.328 -3.933 1.00 88.81 87 GLY A N 1
ATOM 668 C CA . GLY A 1 87 ? -3.958 -0.222 -2.900 1.00 88.81 87 GLY A CA 1
ATOM 669 C C . GLY A 1 87 ? -2.668 -0.920 -3.301 1.00 88.81 87 GLY A C 1
ATOM 670 O O . GLY A 1 87 ? -1.610 -0.300 -3.280 1.00 88.81 87 GLY A O 1
ATOM 671 N N . VAL A 1 88 ? -2.770 -2.167 -3.768 1.00 84.25 88 VAL A N 1
ATOM 672 C CA . VAL A 1 88 ? -1.623 -2.945 -4.269 1.00 84.25 88 VAL A CA 1
ATOM 673 C C . VAL A 1 88 ? -0.953 -2.233 -5.446 1.00 84.25 88 VAL A C 1
ATOM 675 O O . VAL A 1 88 ? 0.266 -2.078 -5.478 1.00 84.25 88 VAL A O 1
ATOM 678 N N . ARG A 1 89 ? -1.741 -1.733 -6.409 1.00 80.75 89 ARG A N 1
ATOM 679 C CA . ARG A 1 89 ? -1.200 -0.961 -7.540 1.00 80.75 89 ARG A CA 1
ATOM 680 C C . ARG A 1 89 ? -0.480 0.308 -7.082 1.00 80.75 89 ARG A C 1
ATOM 682 O O . ARG A 1 89 ? 0.602 0.589 -7.588 1.00 80.75 89 ARG A O 1
ATOM 689 N N . ALA A 1 90 ? -1.045 1.046 -6.130 1.00 83.88 90 ALA A N 1
ATOM 690 C CA . ALA A 1 90 ? -0.414 2.241 -5.581 1.00 83.88 90 ALA A CA 1
ATOM 691 C C . ALA A 1 90 ? 0.897 1.916 -4.850 1.00 83.88 90 ALA A C 1
ATOM 693 O O . ALA A 1 90 ? 1.909 2.560 -5.116 1.00 83.88 90 ALA A O 1
ATOM 694 N N . ALA A 1 91 ? 0.907 0.889 -3.996 1.00 84.44 91 ALA A N 1
ATOM 695 C CA . ALA A 1 91 ? 2.102 0.441 -3.284 1.00 84.44 91 ALA A CA 1
ATOM 696 C C . ALA A 1 91 ? 3.243 0.075 -4.248 1.00 84.44 91 ALA A C 1
ATOM 698 O O . ALA A 1 91 ? 4.370 0.533 -4.068 1.00 84.44 91 ALA A O 1
ATOM 699 N N . ASN A 1 92 ? 2.936 -0.643 -5.332 1.00 76.50 92 ASN A N 1
ATOM 700 C CA . ASN A 1 92 ? 3.922 -1.004 -6.353 1.00 76.50 92 ASN A CA 1
ATOM 701 C C . ASN A 1 92 ? 4.545 0.221 -7.048 1.00 76.50 92 ASN A C 1
ATOM 703 O O . ASN A 1 92 ? 5.748 0.228 -7.308 1.00 76.50 92 ASN A O 1
ATOM 707 N N . VAL A 1 93 ? 3.754 1.268 -7.319 1.00 77.00 93 VAL A N 1
ATOM 708 C CA . VAL A 1 93 ? 4.244 2.536 -7.901 1.00 77.00 93 VAL A CA 1
ATOM 709 C C . VAL A 1 93 ? 5.089 3.333 -6.899 1.00 77.00 93 VAL A C 1
ATOM 711 O O . VAL A 1 93 ? 6.064 3.989 -7.272 1.00 77.00 93 VAL A O 1
ATOM 714 N N . LEU A 1 94 ? 4.747 3.289 -5.609 1.00 75.06 94 LEU A N 1
ATOM 715 C CA . LEU A 1 94 ? 5.552 3.926 -4.560 1.00 75.06 94 LEU A CA 1
ATOM 716 C C . LEU A 1 94 ? 6.899 3.214 -4.389 1.00 75.06 94 LEU A C 1
ATOM 718 O O . LEU A 1 94 ? 7.934 3.872 -4.284 1.00 75.06 94 LEU A O 1
ATOM 722 N N . ALA A 1 95 ? 6.896 1.881 -4.434 1.00 67.12 95 ALA A N 1
ATOM 723 C CA . ALA A 1 95 ? 8.109 1.077 -4.403 1.00 67.12 95 ALA A CA 1
ATOM 724 C C . ALA A 1 95 ? 8.997 1.340 -5.631 1.00 67.12 95 ALA A C 1
ATOM 726 O O . ALA A 1 95 ? 10.208 1.486 -5.477 1.00 67.12 95 ALA A O 1
ATOM 727 N N . SER A 1 96 ? 8.421 1.485 -6.834 1.00 55.16 96 SER A N 1
ATOM 728 C CA . SER A 1 96 ? 9.197 1.793 -8.046 1.00 55.16 96 SER A CA 1
ATOM 729 C C . SER A 1 96 ? 9.878 3.164 -7.991 1.00 55.16 96 SER A C 1
ATOM 731 O O . SER A 1 96 ? 11.056 3.257 -8.317 1.00 55.16 96 SER A O 1
ATOM 733 N N . ASN A 1 97 ? 9.198 4.203 -7.492 1.00 50.81 97 ASN A N 1
ATOM 734 C CA . ASN A 1 97 ? 9.805 5.533 -7.316 1.00 50.81 97 ASN A CA 1
ATOM 735 C C . ASN A 1 97 ? 10.898 5.548 -6.229 1.00 50.81 97 ASN A C 1
ATOM 737 O O . ASN A 1 97 ? 11.882 6.279 -6.328 1.00 50.81 97 ASN A O 1
ATOM 741 N N . SER A 1 98 ? 10.752 4.742 -5.170 1.00 52.88 98 SER A N 1
ATOM 742 C CA . SER A 1 98 ? 11.790 4.604 -4.136 1.00 52.88 98 SER A CA 1
ATOM 743 C C . SER A 1 98 ? 13.062 3.937 -4.680 1.00 52.88 98 SER A C 1
ATOM 745 O O . SER A 1 98 ? 14.167 4.264 -4.244 1.00 52.88 98 SER A O 1
ATOM 747 N N . LEU A 1 99 ? 12.920 3.047 -5.669 1.00 46.81 99 LEU A N 1
ATOM 748 C CA . LEU A 1 99 ? 14.040 2.413 -6.366 1.00 46.81 99 LEU A CA 1
ATOM 749 C C . LEU A 1 99 ? 14.787 3.396 -7.278 1.00 46.81 99 LEU A C 1
ATOM 751 O O . LEU A 1 99 ? 16.014 3.352 -7.311 1.00 46.81 99 LEU A O 1
ATOM 755 N N . GLU A 1 100 ? 14.075 4.310 -7.947 1.00 48.84 100 GLU A N 1
ATOM 756 C CA . GLU A 1 100 ? 14.681 5.377 -8.763 1.00 48.84 100 GLU A CA 1
ATOM 757 C C . GLU A 1 100 ? 15.466 6.386 -7.904 1.00 48.84 100 GLU A C 1
ATOM 759 O O . GLU A 1 100 ? 16.491 6.906 -8.341 1.00 48.84 100 GLU A O 1
ATOM 764 N N . ASN A 1 101 ? 15.042 6.602 -6.650 1.00 43.38 101 ASN A N 1
ATOM 765 C CA . ASN A 1 101 ? 15.598 7.640 -5.778 1.00 43.38 101 ASN A CA 1
ATOM 766 C C . ASN A 1 101 ? 16.537 7.154 -4.656 1.00 43.38 101 ASN A C 1
ATOM 768 O O . ASN A 1 101 ? 17.067 7.992 -3.923 1.00 43.38 101 ASN A O 1
ATOM 772 N N . GLY A 1 102 ? 16.809 5.852 -4.485 1.00 41.72 102 GLY A N 1
ATOM 773 C CA . GLY A 1 102 ? 17.768 5.456 -3.448 1.00 41.72 102 GLY A CA 1
ATOM 774 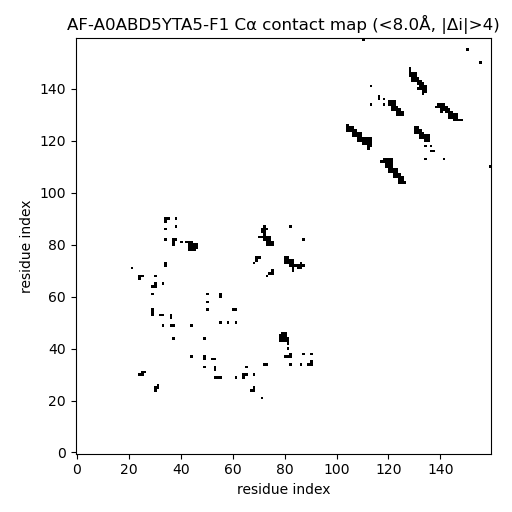C C . GLY A 1 102 ? 18.099 3.974 -3.276 1.00 41.72 102 GLY A C 1
ATOM 775 O O . GLY A 1 102 ? 17.239 3.172 -2.930 1.00 41.72 102 GLY A O 1
ATOM 776 N N . ALA A 1 103 ? 19.410 3.704 -3.321 1.00 42.34 103 ALA A N 1
ATOM 777 C CA . ALA A 1 103 ? 20.170 2.581 -2.750 1.00 42.34 103 ALA A CA 1
ATOM 778 C C . ALA A 1 103 ? 20.241 1.246 -3.530 1.00 42.34 103 ALA A C 1
ATOM 780 O O . ALA A 1 103 ? 19.374 0.383 -3.433 1.00 42.34 103 ALA A O 1
ATOM 781 N N . ASN A 1 104 ? 21.383 1.082 -4.213 1.00 50.72 104 ASN A N 1
ATOM 782 C CA . ASN A 1 104 ? 22.202 -0.130 -4.378 1.00 50.72 104 ASN A CA 1
ATOM 783 C C . ASN A 1 104 ? 21.457 -1.482 -4.398 1.00 50.72 104 ASN A C 1
ATOM 785 O O . ASN A 1 104 ? 21.715 -2.354 -3.569 1.00 50.72 104 ASN A O 1
ATOM 789 N N . CYS A 1 105 ? 20.550 -1.678 -5.358 1.00 57.44 105 CYS A N 1
ATOM 790 C CA . CYS A 1 105 ? 20.205 -3.033 -5.784 1.00 57.44 105 CYS A CA 1
ATOM 791 C C . CYS A 1 105 ? 21.406 -3.581 -6.558 1.00 57.44 105 CYS A C 1
ATOM 793 O O . CYS A 1 105 ? 21.750 -3.044 -7.611 1.00 57.44 105 CYS A O 1
ATOM 795 N N . GLN A 1 106 ? 22.068 -4.607 -6.023 1.00 61.78 106 GLN A N 1
ATOM 796 C CA . GLN A 1 106 ? 23.051 -5.355 -6.800 1.00 61.78 106 GLN A CA 1
ATOM 797 C C . GLN A 1 106 ? 22.289 -6.234 -7.786 1.00 61.78 106 GLN A C 1
ATOM 799 O O . GLN A 1 106 ? 21.418 -7.008 -7.388 1.00 61.78 106 GLN A O 1
ATOM 804 N N . PHE A 1 107 ? 22.593 -6.049 -9.064 1.00 72.12 107 PHE A N 1
ATOM 805 C CA . PHE A 1 107 ? 22.013 -6.800 -10.162 1.00 72.12 107 PHE A CA 1
ATOM 806 C C . PHE A 1 107 ? 23.007 -7.865 -10.626 1.00 72.12 107 PHE A C 1
ATOM 808 O O . PHE A 1 107 ? 24.206 -7.596 -10.712 1.00 72.12 107 PHE A O 1
ATOM 815 N N . GLU A 1 108 ? 22.505 -9.059 -10.918 1.00 74.38 108 GLU A N 1
ATOM 816 C CA . GLU A 1 108 ? 23.260 -10.159 -11.517 1.00 74.38 108 GLU A CA 1
ATOM 817 C C . GLU A 1 108 ? 22.632 -10.530 -12.862 1.00 74.38 108 GLU A C 1
ATOM 819 O O . GLU A 1 108 ? 21.409 -10.495 -13.012 1.00 74.38 108 GLU A O 1
ATOM 824 N N . GLN A 1 109 ? 23.465 -10.861 -13.849 1.00 77.94 109 GLN A N 1
ATOM 825 C CA . GLN A 1 109 ? 22.987 -11.305 -15.156 1.00 77.94 109 GLN A CA 1
ATOM 826 C C . GLN A 1 109 ? 22.382 -12.706 -15.059 1.00 77.94 109 GLN A C 1
ATOM 828 O O . GLN A 1 109 ? 22.920 -13.582 -14.383 1.00 77.94 109 GLN A O 1
ATOM 833 N N . VAL A 1 110 ? 21.271 -12.914 -15.755 1.00 76.94 110 VAL A N 1
ATOM 834 C CA . VAL A 1 110 ? 20.592 -14.206 -15.869 1.00 76.94 110 VAL A CA 1
ATOM 835 C C . VAL A 1 110 ? 20.578 -14.656 -17.319 1.00 76.94 110 VAL A C 1
ATOM 837 O O . VAL A 1 110 ? 20.559 -13.827 -18.226 1.00 76.94 110 VAL A O 1
ATOM 840 N N . ASP A 1 111 ? 20.551 -15.971 -17.529 1.00 76.00 111 ASP A N 1
ATOM 841 C CA . ASP A 1 111 ? 20.443 -16.562 -18.862 1.00 76.00 111 ASP A CA 1
ATOM 842 C C . ASP A 1 111 ? 19.008 -16.401 -19.386 1.00 76.00 111 ASP A C 1
ATOM 844 O O . ASP A 1 111 ? 18.127 -17.242 -19.199 1.00 76.00 111 ASP A O 1
ATOM 848 N N . SER A 1 112 ? 18.723 -15.214 -19.918 1.00 74.81 112 SER A N 1
ATOM 849 C CA . SER A 1 112 ? 17.413 -14.836 -20.429 1.00 74.81 112 SER A CA 1
ATOM 850 C C . SER A 1 112 ? 17.556 -13.777 -21.509 1.00 74.81 112 SER A C 1
ATOM 852 O O . SER A 1 112 ? 18.426 -12.910 -21.453 1.00 74.81 112 SER A O 1
ATOM 854 N N . GLN A 1 113 ? 16.652 -13.818 -22.483 1.00 76.69 113 GLN A N 1
ATOM 855 C CA . GLN A 1 113 ? 16.606 -12.844 -23.559 1.00 76.69 113 GLN A CA 1
ATOM 856 C C . GLN A 1 113 ? 15.440 -11.878 -23.357 1.00 76.69 113 GLN A C 1
ATOM 858 O O . GLN A 1 113 ? 14.296 -12.268 -23.113 1.00 76.69 113 GLN A O 1
ATOM 863 N N . CYS A 1 114 ? 15.708 -10.587 -23.521 1.00 70.69 114 CYS A N 1
ATOM 864 C CA . CYS A 1 114 ? 14.673 -9.572 -23.531 1.00 70.69 114 CYS A CA 1
ATOM 865 C C . CYS A 1 114 ? 13.744 -9.795 -24.730 1.00 70.69 114 CYS A C 1
ATOM 867 O O . CYS A 1 114 ? 14.122 -9.545 -25.872 1.00 70.69 114 CYS A O 1
ATOM 869 N N . GLY A 1 115 ? 12.487 -10.166 -24.479 1.00 68.06 115 GLY A N 1
ATOM 870 C CA . GLY A 1 115 ? 11.484 -10.371 -25.534 1.00 68.06 115 GLY A CA 1
ATOM 871 C C . GLY A 1 115 ? 11.102 -9.114 -26.332 1.00 68.06 115 GLY A C 1
ATOM 872 O O . GLY A 1 115 ? 10.282 -9.202 -27.239 1.00 68.06 115 GLY A O 1
ATOM 873 N N . THR A 1 116 ? 11.658 -7.943 -25.994 1.00 69.06 116 THR A N 1
ATOM 874 C CA . THR A 1 116 ? 11.410 -6.675 -26.706 1.00 69.06 116 THR A CA 1
ATOM 875 C C . THR A 1 116 ? 12.554 -6.305 -27.650 1.00 69.06 116 THR A C 1
ATOM 877 O O . THR A 1 116 ? 12.308 -6.040 -28.821 1.00 69.06 116 THR A O 1
ATOM 880 N N . CYS A 1 117 ? 13.796 -6.260 -27.154 1.00 77.88 117 CYS A N 1
ATOM 881 C CA . CYS A 1 117 ? 14.962 -5.837 -27.943 1.00 77.88 117 CYS A CA 1
ATOM 882 C C . CYS A 1 117 ? 15.906 -6.985 -28.327 1.00 77.88 117 CYS A C 1
ATOM 884 O O . CYS A 1 117 ? 16.829 -6.770 -29.104 1.00 77.88 117 CYS A O 1
ATOM 886 N N . GLY A 1 118 ? 15.698 -8.189 -27.790 1.00 72.44 118 GLY A N 1
ATOM 887 C CA . GLY A 1 118 ? 16.549 -9.349 -28.049 1.00 72.44 118 GLY A CA 1
ATOM 888 C C . GLY A 1 118 ? 17.865 -9.371 -27.267 1.00 72.44 118 GLY A C 1
ATOM 889 O O . GLY A 1 118 ? 18.687 -10.241 -27.526 1.00 72.44 118 GLY A O 1
ATOM 890 N N . CYS A 1 119 ? 18.084 -8.450 -26.325 1.00 79.12 119 CYS A N 1
ATOM 891 C CA . CYS A 1 119 ? 19.297 -8.419 -25.504 1.00 79.12 119 CYS A CA 1
ATOM 892 C C . CYS A 1 119 ? 19.379 -9.640 -24.570 1.00 79.12 119 CYS A C 1
ATOM 894 O O . CYS A 1 119 ? 18.403 -9.949 -23.889 1.00 79.12 119 CYS A O 1
ATOM 896 N N . GLU A 1 120 ? 20.539 -10.295 -24.524 1.00 79.50 120 GLU A N 1
ATOM 897 C CA . GLU A 1 120 ? 20.832 -11.464 -23.672 1.00 79.50 120 GLU A CA 1
ATOM 898 C C . GLU A 1 120 ? 21.339 -11.069 -22.272 1.00 79.50 120 GLU A C 1
ATOM 900 O O . GLU A 1 120 ? 21.397 -11.892 -21.367 1.00 79.50 120 GLU A O 1
ATOM 905 N N . ALA A 1 121 ? 21.685 -9.796 -22.058 1.00 79.50 121 ALA A N 1
ATOM 906 C CA . ALA A 1 121 ? 22.175 -9.286 -20.777 1.00 79.50 121 ALA A CA 1
ATOM 907 C C . ALA A 1 121 ? 21.023 -8.890 -19.839 1.00 79.50 121 ALA A C 1
ATOM 909 O O . ALA A 1 121 ? 21.007 -7.792 -19.283 1.00 79.50 121 ALA A O 1
ATOM 910 N N . VAL A 1 122 ? 20.012 -9.746 -19.699 1.00 80.62 122 VAL A N 1
ATOM 911 C CA . VAL A 1 122 ? 18.925 -9.513 -18.740 1.00 80.62 122 VAL A CA 1
ATOM 912 C C . VAL A 1 122 ? 19.474 -9.655 -17.321 1.00 80.62 122 VAL A C 1
ATOM 914 O O . VAL A 1 122 ? 20.257 -10.553 -17.028 1.00 80.62 122 VAL A O 1
ATOM 917 N N . GLU A 1 123 ? 19.066 -8.762 -16.425 1.00 80.81 123 GLU A N 1
ATOM 918 C CA . GLU A 1 123 ? 19.569 -8.691 -15.057 1.00 80.81 123 GLU A CA 1
ATOM 919 C C . GLU A 1 123 ? 18.449 -8.875 -14.033 1.00 80.81 123 GLU A C 1
ATOM 921 O O . GLU A 1 123 ? 17.348 -8.345 -14.204 1.00 80.81 123 GLU A O 1
ATOM 926 N N . ILE A 1 124 ? 18.749 -9.567 -12.932 1.00 77.00 124 ILE A N 1
ATOM 927 C CA . ILE A 1 124 ? 17.881 -9.690 -11.761 1.00 77.00 124 ILE A CA 1
ATOM 928 C C . ILE A 1 124 ? 18.520 -9.028 -10.540 1.00 77.00 124 ILE A C 1
ATOM 930 O O . ILE A 1 124 ? 19.703 -9.207 -10.263 1.00 77.00 124 ILE A O 1
ATOM 934 N N . GLY A 1 125 ? 17.738 -8.249 -9.801 1.00 74.81 125 GLY A N 1
ATOM 935 C CA . GLY A 1 125 ? 18.125 -7.643 -8.532 1.00 74.81 125 GLY A CA 1
ATOM 936 C C . GLY A 1 125 ? 17.132 -8.014 -7.441 1.00 74.81 125 GLY A C 1
ATOM 937 O O . GLY A 1 125 ? 15.952 -8.227 -7.716 1.00 74.81 125 GLY A O 1
ATOM 938 N N . TYR A 1 126 ? 17.599 -8.081 -6.198 1.00 65.88 126 TYR A N 1
ATOM 939 C CA . TYR A 1 126 ? 16.740 -8.337 -5.044 1.00 65.88 126 TYR A CA 1
ATOM 940 C C . TYR A 1 126 ? 16.878 -7.227 -4.009 1.00 65.88 126 TYR A C 1
ATOM 942 O O . TYR A 1 126 ? 17.990 -6.867 -3.612 1.00 65.88 126 TYR A O 1
ATOM 950 N N . ARG A 1 127 ? 15.745 -6.716 -3.521 1.00 65.00 127 ARG A N 1
ATOM 951 C CA . ARG A 1 127 ? 15.721 -5.769 -2.405 1.00 65.00 127 ARG A CA 1
ATOM 952 C C . ARG A 1 127 ? 14.446 -5.917 -1.594 1.00 65.00 127 ARG A C 1
ATOM 954 O O . ARG A 1 127 ? 13.358 -5.960 -2.140 1.00 65.00 127 ARG A O 1
ATOM 961 N N . ALA A 1 128 ? 14.599 -5.947 -0.271 1.00 56.25 128 ALA A N 1
ATOM 962 C CA . ALA A 1 128 ? 13.499 -5.856 0.692 1.00 56.25 128 ALA A CA 1
ATOM 963 C C . ALA A 1 128 ? 12.332 -6.858 0.505 1.00 56.25 128 ALA A C 1
ATOM 965 O O . ALA A 1 128 ? 11.239 -6.580 0.978 1.00 56.25 128 ALA A O 1
ATOM 966 N N . GLY A 1 129 ? 12.561 -8.036 -0.092 1.00 53.41 129 GLY A N 1
ATOM 967 C CA . GLY A 1 129 ? 11.496 -9.020 -0.373 1.00 53.41 129 GLY A CA 1
ATOM 968 C C . GLY A 1 129 ? 11.095 -9.098 -1.845 1.00 53.41 129 GLY A C 1
ATOM 969 O O . GLY A 1 129 ? 10.361 -10.001 -2.232 1.00 53.41 129 GLY A O 1
ATOM 970 N N . GLU A 1 130 ? 11.612 -8.195 -2.675 1.00 58.19 130 GLU A N 1
ATOM 971 C CA . GLU A 1 130 ? 11.154 -8.013 -4.048 1.00 58.19 130 GLU A CA 1
ATOM 972 C C . GLU A 1 130 ? 12.250 -8.384 -5.048 1.00 58.19 130 GLU A C 1
ATOM 974 O O . GLU A 1 130 ? 13.387 -7.908 -4.950 1.00 58.19 130 GLU A O 1
ATOM 979 N N . GLY A 1 131 ? 11.898 -9.230 -6.021 1.00 66.44 131 GLY A N 1
ATOM 980 C CA . GLY A 1 131 ? 12.724 -9.523 -7.189 1.00 66.44 131 GLY A CA 1
ATOM 981 C C . GLY A 1 131 ? 12.404 -8.573 -8.345 1.00 66.44 131 GLY A C 1
ATOM 982 O O . GLY A 1 131 ? 11.242 -8.401 -8.719 1.00 66.44 131 GLY A O 1
ATOM 983 N N . ILE A 1 132 ? 13.439 -7.971 -8.928 1.00 73.81 132 ILE A N 1
ATOM 984 C CA . ILE A 1 132 ? 13.350 -7.020 -10.039 1.00 73.81 132 ILE A CA 1
ATOM 985 C C . ILE A 1 132 ? 14.096 -7.607 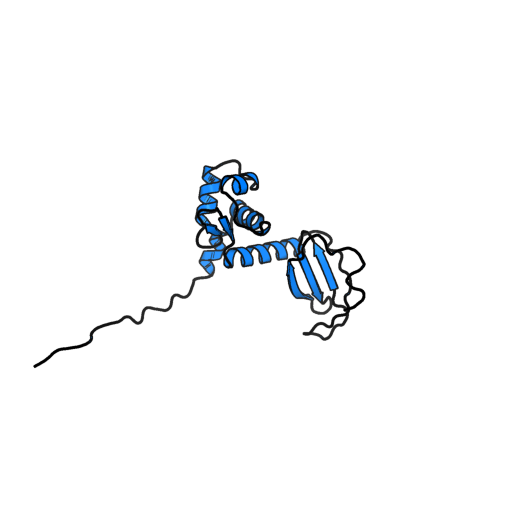-11.231 1.00 73.81 132 ILE A C 1
ATOM 987 O O . ILE A 1 132 ? 15.304 -7.792 -11.140 1.00 73.81 132 ILE A O 1
ATOM 991 N N . VAL A 1 133 ? 13.412 -7.842 -12.354 1.00 76.31 133 VAL A N 1
ATOM 992 C CA . VAL A 1 133 ? 14.060 -8.231 -13.619 1.00 76.31 133 VAL A CA 1
ATOM 993 C C . VAL A 1 133 ? 14.065 -7.048 -14.584 1.00 76.31 133 VAL A C 1
ATOM 995 O O . VAL A 1 133 ? 13.005 -6.489 -14.889 1.00 76.31 133 VAL A O 1
ATOM 998 N N . ARG A 1 134 ? 15.241 -6.678 -15.094 1.00 75.00 134 ARG A N 1
ATOM 999 C CA . ARG A 1 134 ? 15.425 -5.559 -16.027 1.00 75.00 134 ARG A CA 1
ATOM 1000 C C . ARG A 1 134 ? 16.275 -5.944 -17.231 1.00 75.00 134 ARG A C 1
ATOM 1002 O O . ARG A 1 134 ? 17.117 -6.830 -17.154 1.00 75.00 134 ARG A O 1
ATOM 1009 N N . CYS A 1 135 ? 16.085 -5.227 -18.331 1.00 77.75 135 CYS A N 1
ATOM 1010 C CA . CYS A 1 135 ? 17.025 -5.214 -19.446 1.00 77.75 135 CYS A CA 1
ATOM 1011 C C . CYS A 1 135 ? 17.779 -3.871 -19.451 1.00 77.75 135 CYS A C 1
ATOM 1013 O O . CYS A 1 135 ? 17.109 -2.834 -19.502 1.00 77.75 135 CYS A O 1
ATOM 1015 N N . PRO A 1 136 ? 19.125 -3.859 -19.417 1.00 73.25 136 PRO A N 1
ATOM 1016 C CA . PRO A 1 136 ? 19.908 -2.625 -19.376 1.00 73.25 136 PRO A CA 1
ATOM 1017 C C . PRO A 1 136 ? 19.831 -1.829 -20.687 1.00 73.25 136 PRO A C 1
ATOM 1019 O O . PRO A 1 136 ? 19.842 -0.606 -20.650 1.00 73.25 136 PRO A O 1
ATOM 1022 N N . ASP A 1 137 ? 19.673 -2.494 -21.835 1.00 71.12 137 ASP A N 1
ATOM 1023 C CA . ASP A 1 137 ? 19.740 -1.834 -23.150 1.00 71.12 137 ASP A CA 1
ATOM 1024 C C . ASP A 1 137 ? 18.482 -1.049 -23.534 1.00 71.12 137 ASP A C 1
ATOM 1026 O O . ASP A 1 137 ? 18.541 -0.113 -24.326 1.00 71.12 137 ASP A O 1
ATOM 1030 N N . CYS A 1 138 ? 17.320 -1.445 -23.019 1.00 70.00 138 CYS A N 1
ATOM 1031 C CA . CYS A 1 138 ? 16.051 -0.771 -23.312 1.00 70.00 138 CYS A CA 1
ATOM 1032 C C . CYS A 1 138 ? 15.376 -0.202 -22.060 1.00 70.00 138 CYS A C 1
ATOM 1034 O O . CYS A 1 138 ? 14.212 0.193 -22.134 1.00 70.00 138 CYS A O 1
ATOM 1036 N N . GLU A 1 139 ? 16.090 -0.216 -20.924 1.00 57.06 139 GLU A N 1
ATOM 1037 C CA . GLU A 1 139 ? 15.636 0.221 -19.593 1.00 57.06 139 GLU A CA 1
ATOM 1038 C C . GLU A 1 139 ? 14.245 -0.331 -19.207 1.00 57.06 139 GLU A C 1
ATOM 1040 O O . GLU A 1 139 ? 13.471 0.274 -18.467 1.00 57.06 139 GLU A O 1
ATOM 1045 N N . ARG A 1 140 ? 13.892 -1.518 -19.722 1.00 58.03 140 ARG A N 1
ATOM 1046 C CA . ARG A 1 140 ? 12.563 -2.119 -19.552 1.00 58.03 140 ARG A CA 1
ATOM 1047 C C . ARG A 1 140 ? 12.538 -3.016 -18.317 1.00 58.03 140 ARG A C 1
ATOM 1049 O O . ARG A 1 140 ? 13.362 -3.919 -18.182 1.00 58.03 140 ARG A O 1
ATOM 1056 N N . HIS A 1 141 ? 11.544 -2.811 -17.455 1.00 57.06 141 HIS A N 1
ATOM 1057 C CA . HIS A 1 141 ? 11.261 -3.678 -16.310 1.00 57.06 141 HIS A CA 1
ATOM 1058 C C . HIS A 1 141 ? 10.350 -4.815 -16.783 1.00 57.06 141 HIS A C 1
ATOM 1060 O O . HIS A 1 141 ? 9.200 -4.576 -17.159 1.00 57.06 141 HIS A O 1
ATOM 1066 N N . LEU A 1 142 ? 10.889 -6.033 -16.853 1.00 53.50 142 LEU A N 1
ATOM 1067 C CA . LEU A 1 142 ? 10.244 -7.146 -17.550 1.00 53.50 142 LEU A CA 1
ATOM 1068 C C . LEU A 1 142 ? 9.181 -7.836 -16.684 1.00 53.50 142 LEU A C 1
ATOM 1070 O O . LEU A 1 142 ? 8.124 -8.166 -17.215 1.00 53.50 142 LEU A O 1
ATOM 1074 N N . THR A 1 143 ? 9.391 -8.018 -15.370 1.00 52.50 143 THR A N 1
ATOM 1075 C CA . THR A 1 143 ? 8.369 -8.516 -14.416 1.00 52.50 143 THR A CA 1
ATOM 1076 C C . THR A 1 143 ? 8.762 -8.234 -12.948 1.00 52.50 143 THR A C 1
ATOM 1078 O O . THR A 1 143 ? 9.950 -8.158 -12.632 1.00 52.50 143 THR A O 1
ATOM 1081 N N . ARG A 1 144 ? 7.764 -8.085 -12.056 1.00 51.31 144 ARG A N 1
ATOM 1082 C CA . ARG A 1 144 ? 7.885 -8.037 -10.581 1.00 51.31 144 ARG A CA 1
ATOM 1083 C C . ARG A 1 144 ? 7.366 -9.364 -10.016 1.00 51.31 144 ARG A C 1
ATOM 1085 O O . ARG A 1 144 ? 6.249 -9.746 -10.358 1.00 51.31 144 ARG A O 1
ATOM 1092 N N . PHE A 1 145 ? 8.141 -10.041 -9.173 1.00 54.09 145 PHE A N 1
ATOM 1093 C CA . PHE A 1 145 ? 7.699 -11.256 -8.480 1.00 54.09 145 PHE A CA 1
ATOM 1094 C C . PHE A 1 145 ? 7.959 -11.123 -6.978 1.00 54.09 145 PHE A C 1
ATOM 1096 O O . PHE A 1 145 ? 9.069 -10.757 -6.580 1.00 54.09 145 PHE A O 1
ATOM 1103 N N . ASP A 1 146 ? 6.955 -11.452 -6.163 1.00 42.62 146 ASP A N 1
ATOM 1104 C CA . ASP A 1 146 ? 7.132 -11.661 -4.726 1.00 42.62 146 ASP A CA 1
ATOM 1105 C C . ASP A 1 146 ? 7.958 -12.936 -4.531 1.00 42.62 146 ASP A C 1
ATOM 1107 O O . ASP A 1 146 ? 7.544 -14.027 -4.932 1.00 42.62 146 ASP A O 1
ATOM 1111 N N . PHE A 1 147 ? 9.159 -12.803 -3.963 1.00 45.84 147 PHE A N 1
ATOM 1112 C CA . PHE A 1 147 ? 10.026 -13.944 -3.676 1.00 45.84 147 PHE A CA 1
ATOM 1113 C C . PHE A 1 147 ? 10.085 -14.173 -2.159 1.00 45.84 147 PHE A C 1
ATOM 1115 O O . PHE A 1 147 ? 10.507 -13.279 -1.421 1.00 45.84 147 PHE A O 1
ATOM 1122 N N . PRO A 1 148 ? 9.728 -15.370 -1.655 1.00 40.88 148 PRO A N 1
ATOM 1123 C CA . PRO A 1 148 ? 9.880 -15.681 -0.241 1.00 40.88 148 PRO A CA 1
ATOM 1124 C C . PRO A 1 148 ? 11.357 -15.592 0.179 1.00 40.88 148 PRO A C 1
ATOM 1126 O O . PRO A 1 148 ? 12.242 -16.090 -0.520 1.00 40.88 148 PRO A O 1
ATOM 1129 N N . ARG A 1 149 ? 11.620 -15.012 1.362 1.00 44.22 149 ARG A N 1
ATOM 1130 C CA . ARG A 1 149 ? 12.954 -14.634 1.893 1.00 44.22 149 ARG A CA 1
ATOM 1131 C C . ARG A 1 149 ? 14.023 -15.751 1.970 1.00 44.22 149 ARG A C 1
ATOM 1133 O O . ARG A 1 149 ? 15.148 -15.466 2.369 1.00 44.22 149 ARG A O 1
ATOM 1140 N N . LEU A 1 150 ? 13.718 -17.007 1.627 1.00 43.66 150 LEU A N 1
ATOM 1141 C CA . LEU A 1 150 ? 14.546 -18.186 1.934 1.00 43.66 150 LEU A CA 1
ATOM 1142 C C . LEU A 1 150 ? 15.284 -18.833 0.741 1.00 43.66 150 LEU A C 1
ATOM 1144 O O . LEU A 1 150 ? 15.981 -19.823 0.950 1.00 43.66 150 LEU A O 1
ATOM 1148 N N . LEU A 1 151 ? 15.198 -18.302 -0.486 1.00 48.09 151 LEU A N 1
ATOM 1149 C CA . LEU A 1 151 ? 15.752 -18.970 -1.687 1.00 48.09 151 LEU A CA 1
ATOM 1150 C C . LEU A 1 151 ? 17.014 -18.327 -2.300 1.00 48.09 151 LEU A C 1
ATOM 1152 O O . LEU A 1 151 ? 17.419 -18.705 -3.394 1.00 48.09 151 LEU A O 1
ATOM 1156 N N . TRP A 1 152 ? 17.683 -17.399 -1.606 1.00 46.12 152 TRP A N 1
ATOM 1157 C CA . TRP A 1 152 ? 18.877 -16.706 -2.136 1.00 46.12 152 TRP A CA 1
ATOM 1158 C C . TRP A 1 152 ? 20.195 -17.504 -2.018 1.00 46.12 152 TRP A C 1
ATOM 1160 O O . TRP A 1 152 ? 21.242 -17.070 -2.500 1.00 46.12 152 TRP A O 1
ATOM 1170 N N . THR A 1 153 ? 20.208 -18.694 -1.408 1.00 41.72 153 THR A N 1
ATOM 1171 C CA . THR A 1 153 ? 21.454 -19.473 -1.400 1.00 41.72 153 THR A CA 1
ATOM 1172 C C . THR A 1 153 ? 21.812 -19.892 -2.831 1.00 41.72 153 THR A C 1
ATOM 1174 O O . THR A 1 153 ? 20.973 -20.421 -3.553 1.00 41.72 153 THR A O 1
ATOM 1177 N N . ARG A 1 154 ? 23.077 -19.633 -3.208 1.00 43.97 154 ARG A N 1
ATOM 1178 C CA . ARG A 1 154 ? 23.827 -19.841 -4.478 1.00 43.97 154 ARG A CA 1
ATOM 1179 C C . ARG A 1 154 ? 23.588 -21.124 -5.308 1.00 43.97 154 ARG A C 1
ATOM 1181 O O . ARG A 1 154 ? 24.353 -21.403 -6.226 1.00 43.97 154 ARG A O 1
ATOM 1188 N N . THR A 1 155 ? 22.590 -21.938 -4.995 1.00 44.78 155 THR A N 1
ATOM 1189 C CA . THR A 1 155 ? 22.428 -23.307 -5.491 1.00 44.78 155 THR A CA 1
ATOM 1190 C C . THR A 1 155 ? 21.295 -23.457 -6.512 1.00 44.78 155 THR A C 1
ATOM 1192 O O . THR A 1 155 ? 21.304 -24.434 -7.252 1.00 44.78 155 THR A O 1
ATOM 1195 N N . LEU A 1 156 ? 20.343 -22.520 -6.609 1.00 48.91 156 LEU A N 1
ATOM 1196 C CA . LEU A 1 156 ? 19.130 -22.735 -7.418 1.00 48.91 156 LEU A CA 1
ATOM 1197 C C . LEU A 1 156 ? 19.180 -22.226 -8.869 1.00 48.91 156 LEU A C 1
ATOM 1199 O O . LEU A 1 156 ? 18.396 -22.705 -9.678 1.00 48.91 156 LEU A O 1
ATOM 1203 N N . PHE A 1 157 ? 20.122 -21.358 -9.245 1.00 46.19 157 PHE A N 1
ATOM 1204 C CA . PHE A 1 157 ? 20.170 -20.775 -10.601 1.00 46.19 157 PHE A CA 1
ATOM 1205 C C . PHE A 1 157 ? 21.166 -21.437 -11.565 1.00 46.19 157 PHE A C 1
ATOM 1207 O O . PHE A 1 157 ? 21.406 -20.919 -12.645 1.00 46.19 157 PHE A O 1
ATOM 1214 N N . ARG A 1 158 ? 21.752 -22.592 -11.217 1.00 36.69 158 ARG A N 1
ATOM 1215 C CA . ARG A 1 158 ? 22.708 -23.276 -12.114 1.00 36.69 158 ARG A CA 1
ATOM 1216 C C . ARG A 1 158 ? 22.064 -24.258 -13.105 1.00 36.69 158 ARG A C 1
ATOM 1218 O O . ARG A 1 158 ? 22.805 -24.891 -13.840 1.00 36.69 158 ARG A O 1
ATOM 1225 N N . ASN A 1 159 ? 20.739 -24.428 -13.106 1.00 29.94 159 ASN A N 1
ATOM 1226 C CA . ASN A 1 159 ? 20.049 -25.403 -13.970 1.00 29.94 159 ASN A CA 1
ATOM 1227 C C . ASN A 1 159 ? 18.658 -24.925 -14.442 1.00 29.94 159 ASN A C 1
ATOM 1229 O O . ASN A 1 159 ? 17.700 -25.701 -14.395 1.00 29.94 159 ASN A O 1
ATOM 1233 N N . LEU A 1 160 ? 18.528 -23.671 -14.867 1.00 39.34 160 LEU A N 1
ATOM 1234 C CA . LEU A 1 160 ? 17.424 -23.247 -15.733 1.00 39.34 160 LEU A CA 1
ATOM 1235 C C . LEU A 1 160 ? 18.017 -22.659 -17.004 1.00 39.34 160 LEU A C 1
ATOM 1237 O O . LEU A 1 160 ? 19.000 -21.905 -16.844 1.00 39.34 160 LEU A O 1
#

Radius of gyration: 22.52 Å; Cα contacts (8 Å, |Δi|>4): 175; chains: 1; bounding box: 83×38×46 Å

Nearest PDB structures (foldseek):
  5dd8-assembly1_B  TM=7.482E-01  e=9.484E-03  Deinococcus radiodurans
  5zyr-assembly1_B  TM=8.009E-01  e=7.370E-02  Acinetobacter baumannii
  3boq-assembly1_B  TM=6.281E-01  e=3.168E-02  Ruegeria pomeroyi DSS-3
  1xsx-assembly1_B  TM=7.527E-01  e=5.790E-02  Saccharolobus solfataricus
  8xte-assembly3_D  TM=7.350E-01  e=1.181E+00  Penicillium brevicompactum